Protein AF-A0A059FLR2-F1 (afdb_monomer_lite)

Foldseek 3Di:
DDDDDDDDDDDDDPPQPKDKDKLDWFFWDFWDDQQDWGQGPVQKIKGFHDGDGDTDTTIWMWIQTPNFIKIFGDDPVVRVVCPPPGRITGTDMGHDD

Structure (mmCIF, N/CA/C/O backbone):
data_AF-A0A059FLR2-F1
#
_entry.id   AF-A0A059FLR2-F1
#
loop_
_atom_site.group_PDB
_atom_site.id
_atom_site.type_symbol
_atom_site.label_atom_id
_atom_site.label_alt_id
_atom_site.label_comp_id
_atom_site.label_asym_id
_atom_site.label_entity_id
_atom_site.label_seq_id
_atom_site.pdbx_PDB_ins_code
_atom_site.Cartn_x
_atom_site.Cartn_y
_atom_site.Cartn_z
_atom_site.occupancy
_atom_site.B_iso_or_equiv
_atom_site.auth_seq_id
_atom_site.auth_comp_id
_atom_site.auth_asym_id
_atom_site.auth_atom_id
_atom_site.pdbx_PDB_model_num
ATOM 1 N N . MET A 1 1 ? 25.923 36.366 46.085 1.00 46.25 1 MET A N 1
ATOM 2 C CA . MET A 1 1 ? 26.214 36.004 44.683 1.00 46.25 1 MET A CA 1
ATOM 3 C C . MET A 1 1 ? 25.377 34.769 44.376 1.00 46.25 1 MET A C 1
ATOM 5 O O . MET A 1 1 ? 25.750 33.686 44.797 1.00 46.25 1 MET A O 1
ATOM 9 N N . ILE A 1 2 ? 24.167 34.947 43.839 1.00 50.97 2 ILE A N 1
ATOM 10 C CA . ILE A 1 2 ? 23.214 33.846 43.616 1.00 50.97 2 ILE A CA 1
ATOM 11 C C . ILE A 1 2 ? 23.410 33.384 42.172 1.00 50.97 2 ILE A C 1
ATOM 13 O O . ILE A 1 2 ? 23.211 34.171 41.251 1.00 50.97 2 ILE A O 1
ATOM 17 N N . LEU A 1 3 ? 23.881 32.149 41.993 1.00 48.50 3 LEU A N 1
ATOM 18 C CA . LEU A 1 3 ? 24.092 31.529 40.686 1.00 48.50 3 LEU A CA 1
ATOM 19 C C . LEU A 1 3 ? 22.725 31.110 40.124 1.00 48.50 3 LEU A C 1
ATOM 21 O O . LEU A 1 3 ? 22.1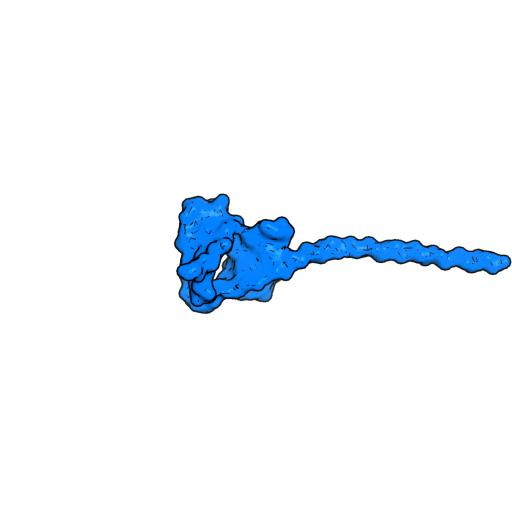25 30.144 40.589 1.00 48.50 3 LEU A O 1
ATOM 25 N N . SER A 1 4 ? 22.209 31.853 39.151 1.00 59.66 4 SER A N 1
ATOM 26 C CA . SER A 1 4 ? 21.017 31.475 38.390 1.00 59.66 4 SER A CA 1
ATOM 27 C C . SER A 1 4 ? 21.396 30.434 37.336 1.00 59.66 4 SER A C 1
ATOM 29 O O . SER A 1 4 ? 22.024 30.769 36.334 1.00 59.66 4 SER A O 1
ATOM 31 N N . ILE A 1 5 ? 21.037 29.171 37.574 1.00 64.56 5 ILE A N 1
ATOM 32 C CA . ILE A 1 5 ? 21.149 28.097 36.581 1.00 64.56 5 ILE A CA 1
ATOM 33 C C . ILE A 1 5 ? 19.896 28.150 35.711 1.00 64.56 5 ILE A C 1
ATOM 35 O O . ILE A 1 5 ? 18.802 27.786 36.143 1.00 64.56 5 ILE A O 1
ATOM 39 N N . SER A 1 6 ? 20.062 28.633 34.486 1.00 61.69 6 SER A N 1
ATOM 40 C CA . SER A 1 6 ? 19.036 28.574 33.453 1.00 61.69 6 SER A CA 1
ATOM 41 C C . SER A 1 6 ? 18.871 27.123 33.000 1.00 61.69 6 SER A C 1
ATOM 43 O O . SER A 1 6 ? 19.715 26.594 32.281 1.00 61.69 6 SER A O 1
ATOM 45 N N . PHE A 1 7 ? 17.791 26.468 33.426 1.00 60.12 7 PHE A N 1
ATOM 46 C CA . PHE A 1 7 ? 17.345 25.215 32.821 1.00 60.12 7 PHE A CA 1
ATOM 47 C C . PHE A 1 7 ? 16.767 25.531 31.438 1.00 60.12 7 PHE A C 1
ATOM 49 O O . PHE A 1 7 ? 15.680 26.096 31.321 1.00 60.12 7 PHE A O 1
ATOM 56 N N . MET A 1 8 ? 17.513 25.202 30.384 1.00 63.84 8 MET A N 1
ATOM 57 C CA . MET A 1 8 ? 16.968 25.158 29.031 1.00 63.84 8 MET A CA 1
ATOM 58 C C . MET A 1 8 ? 16.059 23.932 28.917 1.00 63.84 8 MET A C 1
ATOM 60 O O . MET A 1 8 ? 16.492 22.802 29.139 1.00 63.84 8 MET A O 1
ATOM 64 N N . PHE A 1 9 ? 14.791 24.168 28.588 1.00 51.69 9 PHE A N 1
ATOM 65 C CA . PHE A 1 9 ? 13.867 23.125 28.163 1.00 51.69 9 PHE A CA 1
ATOM 66 C C . PHE A 1 9 ? 14.333 22.583 26.807 1.00 51.69 9 PHE A C 1
ATOM 68 O O . PHE A 1 9 ? 14.405 23.329 25.831 1.00 51.69 9 PHE A O 1
ATOM 75 N N . VAL A 1 10 ? 14.641 21.288 26.748 1.00 56.00 10 VAL A N 1
ATOM 76 C CA . VAL A 1 10 ? 14.770 20.560 25.484 1.00 56.00 10 VAL A CA 1
ATOM 77 C C . VAL A 1 10 ? 13.357 20.370 24.941 1.00 56.00 10 VAL A C 1
ATOM 79 O O . VAL A 1 10 ? 12.526 19.724 25.577 1.00 56.00 10 VAL A O 1
ATOM 82 N N . ALA A 1 11 ? 13.071 20.965 23.785 1.00 56.12 11 ALA A N 1
ATOM 83 C CA . ALA A 1 11 ? 11.877 20.647 23.018 1.00 56.12 11 ALA A CA 1
ATOM 84 C C . ALA A 1 11 ? 12.034 19.217 22.482 1.00 56.12 11 ALA A C 1
ATOM 86 O O . ALA A 1 11 ? 12.897 18.960 21.645 1.00 56.12 11 ALA A O 1
ATOM 87 N N . GLY A 1 12 ? 11.244 18.280 23.008 1.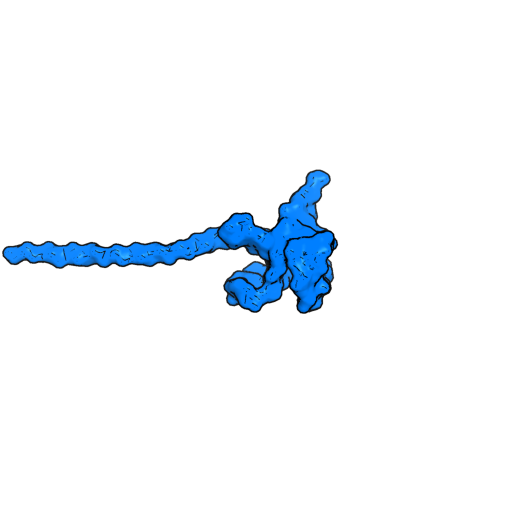00 50.22 12 GLY A N 1
ATOM 88 C CA . GLY A 1 12 ? 11.124 16.952 22.420 1.00 50.22 12 GLY A CA 1
ATOM 89 C C . GLY A 1 12 ? 10.476 17.074 21.045 1.00 50.22 12 GLY A C 1
ATOM 90 O O . GLY A 1 12 ? 9.371 17.604 20.928 1.00 50.22 12 GLY A O 1
ATOM 91 N N . SER A 1 13 ? 11.167 16.611 20.006 1.00 56.09 13 SER A N 1
ATOM 92 C CA . SER A 1 13 ? 10.553 16.326 18.715 1.00 56.09 13 SER A CA 1
ATOM 93 C C . SER A 1 13 ? 9.520 15.221 18.920 1.00 56.09 13 SER A C 1
ATOM 95 O O . SER A 1 13 ? 9.827 14.191 19.521 1.00 56.09 13 SER A O 1
ATOM 97 N N . ALA A 1 14 ? 8.291 15.435 18.452 1.00 52.16 14 ALA A N 1
ATOM 98 C CA . ALA A 1 14 ? 7.323 14.358 18.315 1.00 52.16 14 ALA A CA 1
ATOM 99 C C . ALA A 1 14 ? 7.901 13.363 17.300 1.00 52.16 14 ALA A C 1
ATOM 101 O O . ALA A 1 14 ? 7.819 13.585 16.095 1.00 52.16 14 ALA A O 1
ATOM 102 N N . SER A 1 15 ? 8.576 12.324 17.790 1.00 55.81 15 SER A N 1
ATOM 103 C CA . SER A 1 15 ? 8.880 11.147 16.989 1.00 55.81 15 SER A CA 1
ATOM 104 C C . SER A 1 15 ? 7.527 10.552 16.640 1.00 55.81 15 SER A C 1
ATOM 106 O O . SER A 1 15 ? 6.834 10.065 17.530 1.00 55.81 15 SER A O 1
ATOM 108 N N . ALA A 1 16 ? 7.090 10.676 15.389 1.00 62.62 16 ALA A N 1
ATOM 109 C CA . ALA A 1 16 ? 6.026 9.809 14.921 1.00 62.62 16 ALA A CA 1
ATOM 110 C C . ALA A 1 16 ? 6.564 8.384 15.093 1.00 62.62 16 ALA A C 1
ATOM 112 O O . ALA A 1 16 ? 7.579 8.042 14.491 1.00 62.62 16 ALA A O 1
ATOM 113 N N . ASP A 1 17 ? 5.967 7.597 15.987 1.00 82.56 17 ASP A N 1
ATOM 114 C CA . ASP A 1 17 ? 6.297 6.181 16.101 1.00 82.56 17 ASP A CA 1
ATOM 115 C C . ASP A 1 17 ? 5.821 5.514 14.808 1.00 82.56 17 ASP A C 1
ATOM 117 O O . ASP A 1 17 ? 4.629 5.257 14.632 1.00 82.56 17 ASP A O 1
ATOM 121 N N . ILE A 1 18 ? 6.744 5.329 13.863 1.00 88.69 18 ILE A N 1
ATOM 122 C CA . ILE A 1 18 ? 6.487 4.595 12.628 1.00 88.69 18 ILE A CA 1
ATOM 123 C C . ILE A 1 18 ? 6.652 3.114 12.950 1.00 88.69 18 ILE A C 1
ATOM 125 O O . ILE A 1 18 ? 7.732 2.672 13.348 1.00 88.69 18 ILE A O 1
ATOM 129 N N . SER A 1 19 ? 5.576 2.350 12.790 1.00 93.44 19 SER A N 1
ATOM 130 C CA . SER A 1 19 ? 5.647 0.889 12.747 1.00 93.44 19 SER A CA 1
ATOM 131 C C . SER A 1 19 ? 5.688 0.436 11.285 1.00 93.44 19 SER A C 1
ATOM 133 O O . SER A 1 19 ? 5.290 1.186 10.391 1.00 93.44 19 SER A O 1
ATOM 135 N N . TYR A 1 20 ? 6.203 -0.765 11.021 1.00 95.12 20 TYR A N 1
ATOM 136 C CA . TYR A 1 20 ? 6.280 -1.287 9.660 1.00 95.12 20 TYR A CA 1
ATOM 137 C C . TYR A 1 20 ? 6.029 -2.792 9.584 1.00 95.12 20 TYR A C 1
ATOM 139 O O . TYR A 1 20 ? 6.163 -3.525 10.568 1.00 95.12 20 TYR A O 1
ATOM 147 N N . MET A 1 21 ? 5.696 -3.247 8.379 1.00 96.12 21 MET A N 1
ATOM 148 C CA . MET A 1 21 ? 5.575 -4.649 8.013 1.00 96.12 21 MET A CA 1
ATOM 149 C C . MET A 1 21 ? 6.005 -4.846 6.557 1.00 96.12 21 MET A C 1
ATOM 151 O O . MET A 1 21 ? 5.420 -4.274 5.639 1.00 96.12 21 MET A O 1
ATOM 155 N N . GLU A 1 22 ? 6.981 -5.718 6.335 1.00 96.00 22 GLU A N 1
ATOM 156 C CA . GLU A 1 22 ? 7.392 -6.120 4.991 1.00 96.00 22 GLU A CA 1
ATOM 157 C C . GLU A 1 22 ? 6.329 -7.023 4.365 1.00 96.00 22 GLU A C 1
ATOM 159 O O . GLU A 1 22 ? 5.841 -7.975 4.981 1.00 96.00 22 GLU A O 1
ATOM 164 N N . SER A 1 23 ? 5.975 -6.744 3.116 1.00 94.00 23 SER A N 1
ATOM 165 C CA . SER A 1 23 ? 4.979 -7.511 2.361 1.00 94.00 23 SER A CA 1
ATOM 166 C C . SER A 1 23 ? 5.489 -8.871 1.862 1.00 94.00 23 SER A C 1
ATOM 168 O O . SER A 1 23 ? 4.681 -9.719 1.472 1.00 94.00 23 SER A O 1
ATOM 170 N N . GLY A 1 24 ? 6.808 -9.091 1.903 1.00 92.31 24 GLY A N 1
ATOM 171 C CA . GLY A 1 24 ? 7.521 -10.230 1.324 1.00 92.31 24 GLY A CA 1
ATOM 172 C C . GLY A 1 24 ? 7.925 -10.024 -0.145 1.00 92.31 24 GLY A C 1
ATOM 173 O O . GLY A 1 24 ? 7.454 -9.115 -0.821 1.00 92.31 24 GLY A O 1
ATOM 174 N N . TYR A 1 25 ? 8.805 -10.894 -0.649 1.00 92.75 25 TYR A N 1
ATOM 175 C CA . TYR A 1 25 ? 9.463 -10.722 -1.952 1.00 92.75 25 TYR A CA 1
ATOM 176 C C . TYR A 1 25 ? 8.657 -11.256 -3.147 1.00 92.75 25 TYR A C 1
ATOM 178 O O . TYR A 1 25 ? 8.018 -12.311 -3.081 1.00 92.75 25 TYR A O 1
ATOM 186 N N . GLY A 1 26 ? 8.772 -10.578 -4.293 1.00 92.69 26 GLY A N 1
ATOM 187 C CA . GLY A 1 26 ? 8.212 -11.024 -5.574 1.00 92.69 26 GLY A CA 1
ATOM 188 C C . GLY A 1 26 ? 6.752 -10.620 -5.773 1.00 92.69 26 GLY A C 1
ATOM 189 O O . GLY A 1 26 ? 5.965 -11.371 -6.363 1.00 92.69 26 GLY A O 1
ATOM 190 N N . ILE A 1 27 ? 6.367 -9.463 -5.240 1.00 93.00 27 ILE A N 1
ATOM 191 C CA . ILE A 1 27 ? 5.101 -8.799 -5.544 1.00 93.00 27 ILE A CA 1
ATOM 192 C C . ILE A 1 27 ? 5.244 -8.076 -6.877 1.00 93.00 27 ILE A C 1
ATOM 194 O O . ILE A 1 27 ? 6.259 -7.442 -7.139 1.00 93.00 27 ILE A O 1
ATOM 198 N N . THR A 1 28 ? 4.226 -8.187 -7.728 1.00 94.56 28 THR A N 1
ATOM 199 C CA . THR A 1 28 ? 4.056 -7.299 -8.884 1.00 94.56 28 THR A CA 1
ATOM 200 C C . THR A 1 28 ? 3.026 -6.252 -8.499 1.00 94.56 28 THR A C 1
ATOM 202 O O . THR A 1 28 ? 1.885 -6.598 -8.191 1.00 94.56 28 THR A O 1
ATOM 205 N N . PHE A 1 29 ? 3.444 -4.996 -8.483 1.00 95.69 29 PHE A N 1
ATOM 206 C CA . PHE A 1 29 ? 2.623 -3.843 -8.161 1.00 95.69 29 PHE A CA 1
ATOM 207 C C . PHE A 1 29 ? 2.521 -2.951 -9.396 1.00 95.69 29 PHE A C 1
ATOM 209 O O . PHE A 1 29 ? 3.515 -2.680 -10.061 1.00 95.69 29 PHE A O 1
ATOM 216 N N . GLU A 1 30 ? 1.307 -2.523 -9.717 1.00 95.94 30 GLU A N 1
ATOM 217 C CA . GLU A 1 30 ? 1.003 -1.706 -10.901 1.00 95.94 30 GLU A CA 1
ATOM 218 C C . GLU A 1 30 ? 0.196 -0.469 -10.490 1.00 95.94 30 GLU A C 1
ATOM 220 O O . GLU A 1 30 ? -0.727 -0.047 -11.183 1.00 95.94 30 GLU A O 1
ATOM 225 N N . GLY A 1 31 ? 0.480 0.053 -9.298 1.00 95.81 31 GLY A N 1
ATOM 226 C CA . GLY A 1 31 ? -0.268 1.140 -8.696 1.00 95.81 31 GLY A CA 1
ATOM 227 C C . GLY A 1 31 ? -1.545 0.682 -8.002 1.00 95.81 31 GLY A C 1
ATOM 228 O O . GLY A 1 31 ? -1.920 -0.503 -7.998 1.00 95.81 31 GLY A O 1
ATOM 229 N N . CYS A 1 32 ? -2.225 1.671 -7.440 1.00 97.44 32 CYS A N 1
ATOM 230 C CA . CYS A 1 32 ? -3.531 1.547 -6.828 1.00 97.44 32 CYS A CA 1
ATOM 231 C C . CYS A 1 32 ? -4.625 2.063 -7.768 1.00 97.44 32 CYS A C 1
ATOM 233 O O . CYS A 1 32 ? -4.542 3.162 -8.312 1.00 97.44 32 CYS A O 1
ATOM 235 N N . ASP A 1 33 ? -5.689 1.277 -7.875 1.00 97.00 33 ASP A N 1
ATOM 236 C CA . ASP A 1 33 ? -7.004 1.745 -8.299 1.00 97.00 33 ASP A CA 1
ATOM 237 C C . ASP A 1 33 ? -7.901 1.694 -7.059 1.00 97.00 33 ASP A C 1
ATOM 239 O O . ASP A 1 33 ? -7.717 0.801 -6.229 1.00 97.00 33 ASP A O 1
ATOM 243 N N . TYR A 1 34 ? -8.855 2.617 -6.905 1.00 96.69 34 TYR A N 1
ATOM 244 C CA . TYR A 1 34 ? -9.786 2.578 -5.768 1.00 96.69 34 TYR A CA 1
ATOM 245 C C . TYR A 1 34 ? -10.395 1.175 -5.605 1.00 96.69 34 TYR A C 1
ATOM 247 O O . TYR A 1 34 ? -10.822 0.566 -6.588 1.00 96.69 34 TYR A O 1
ATOM 255 N N . ASP A 1 35 ? -10.400 0.671 -4.369 1.00 97.12 35 ASP A N 1
ATOM 256 C CA . ASP A 1 35 ? -10.903 -0.651 -3.972 1.00 97.12 35 ASP A CA 1
ATOM 257 C C . ASP A 1 35 ? -10.127 -1.846 -4.579 1.00 97.12 35 ASP A C 1
ATOM 259 O O . ASP A 1 35 ? -10.541 -3.005 -4.475 1.00 97.12 35 ASP A O 1
ATOM 263 N N . LYS A 1 36 ? -8.972 -1.606 -5.219 1.00 96.88 36 LYS A N 1
ATOM 264 C CA . LYS A 1 36 ? -8.095 -2.673 -5.718 1.00 96.88 36 LYS A CA 1
ATOM 265 C C . LYS A 1 36 ? -7.524 -3.466 -4.554 1.00 96.88 36 LYS A C 1
ATOM 267 O O . LYS A 1 36 ? -6.914 -2.916 -3.638 1.00 96.88 36 LYS A O 1
ATOM 272 N N . ILE A 1 37 ? -7.666 -4.783 -4.655 1.00 96.75 37 ILE A N 1
ATOM 273 C CA . ILE A 1 37 ? -7.161 -5.745 -3.683 1.00 96.75 37 ILE A CA 1
ATOM 274 C C . ILE A 1 37 ? -5.805 -6.287 -4.134 1.00 96.75 37 ILE A C 1
ATOM 276 O O . ILE A 1 37 ? -5.669 -6.821 -5.237 1.00 96.75 37 ILE A O 1
ATOM 280 N N . ILE A 1 38 ? -4.813 -6.197 -3.254 1.00 95.44 38 ILE A N 1
ATOM 281 C CA . ILE A 1 38 ? -3.442 -6.649 -3.478 1.00 95.44 38 ILE A CA 1
ATOM 282 C C . ILE A 1 38 ? -3.106 -7.695 -2.420 1.00 95.44 38 ILE A C 1
ATOM 284 O O . ILE A 1 38 ? -3.101 -7.424 -1.222 1.00 95.44 38 ILE A O 1
ATOM 288 N N . ASN A 1 39 ? -2.817 -8.914 -2.870 1.00 95.31 39 ASN A N 1
ATOM 289 C CA . ASN A 1 39 ? -2.399 -9.994 -1.982 1.00 95.31 39 ASN A CA 1
ATOM 290 C C . ASN A 1 39 ? -0.892 -9.892 -1.738 1.00 95.31 39 ASN A C 1
ATOM 292 O O . ASN A 1 39 ? -0.097 -10.105 -2.658 1.00 95.31 39 ASN A O 1
ATOM 296 N N . LEU A 1 40 ? -0.509 -9.589 -0.500 1.00 95.75 40 LEU A N 1
ATOM 297 C CA . LEU A 1 40 ? 0.885 -9.539 -0.084 1.00 95.75 40 LEU A CA 1
ATOM 298 C C . LEU A 1 40 ? 1.417 -10.966 0.124 1.00 95.75 40 LEU A C 1
ATOM 300 O O . LEU A 1 40 ? 0.672 -11.909 0.405 1.00 95.75 40 LEU A O 1
ATOM 304 N N . LYS A 1 41 ? 2.728 -11.154 -0.025 1.00 95.44 41 LYS A N 1
ATOM 305 C CA . LYS A 1 41 ? 3.365 -12.482 0.071 1.00 95.44 41 LYS A CA 1
ATOM 306 C C . LYS A 1 41 ? 3.462 -12.995 1.501 1.00 95.44 41 LYS A C 1
ATOM 308 O O . LYS A 1 41 ? 3.550 -14.202 1.709 1.00 95.44 41 LYS A O 1
ATOM 313 N N . ASN A 1 42 ? 3.393 -12.099 2.473 1.00 93.25 42 ASN A N 1
ATOM 314 C CA . ASN A 1 42 ? 3.365 -12.401 3.898 1.00 93.25 42 ASN A CA 1
ATOM 315 C C . ASN A 1 42 ? 1.981 -12.869 4.415 1.00 93.25 42 ASN A C 1
ATOM 317 O O . ASN A 1 42 ? 1.822 -13.076 5.616 1.00 93.25 42 ASN A O 1
ATOM 321 N N . GLY A 1 43 ? 0.985 -13.044 3.535 1.00 94.06 43 GLY A N 1
ATOM 322 C CA . GLY A 1 43 ? -0.354 -13.537 3.887 1.00 94.06 43 GLY A CA 1
ATOM 323 C C . GLY A 1 43 ? -1.366 -12.453 4.273 1.00 94.06 43 GLY A C 1
ATOM 324 O O . GLY A 1 43 ? -2.507 -12.774 4.608 1.00 94.06 43 GLY A O 1
ATOM 325 N N . TYR A 1 44 ? -0.975 -11.182 4.208 1.00 96.19 44 TYR A N 1
ATOM 326 C CA . TYR A 1 44 ? -1.886 -10.054 4.372 1.00 96.19 44 TYR A CA 1
ATOM 327 C C . TYR A 1 44 ? -2.458 -9.594 3.030 1.00 96.19 44 TYR A C 1
ATOM 329 O O . TYR A 1 44 ? -1.976 -9.945 1.951 1.00 96.19 44 TYR A O 1
ATOM 337 N N . VAL A 1 45 ? -3.507 -8.788 3.109 1.00 96.56 45 VAL A N 1
ATOM 338 C CA . VAL A 1 45 ? -4.179 -8.177 1.967 1.00 96.56 45 VAL A CA 1
ATOM 339 C C . VAL A 1 45 ? -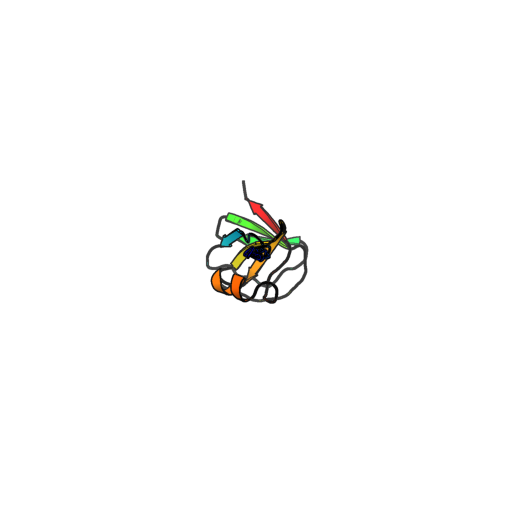4.185 -6.675 2.150 1.00 96.56 45 VAL A C 1
ATOM 341 O O . VAL A 1 45 ? -4.484 -6.189 3.237 1.00 96.56 45 VAL A O 1
ATOM 344 N N . TRP A 1 46 ? -3.892 -5.953 1.081 1.00 97.50 46 TRP A N 1
ATOM 345 C CA . TRP A 1 46 ? -4.019 -4.509 1.018 1.00 97.50 46 TRP A CA 1
ATOM 346 C C . TRP A 1 46 ? -5.190 -4.118 0.117 1.00 97.50 46 TRP A C 1
ATOM 348 O O . TRP A 1 46 ? -5.281 -4.604 -1.008 1.00 97.50 46 TRP A O 1
ATOM 358 N N . GLU A 1 47 ? -6.073 -3.248 0.597 1.00 97.75 47 GLU A N 1
ATOM 359 C CA . GLU A 1 47 ? -7.126 -2.612 -0.203 1.00 97.75 47 GLU A CA 1
ATOM 360 C C . GLU A 1 47 ? -6.785 -1.139 -0.405 1.00 97.75 47 GLU A C 1
ATOM 362 O O . GLU A 1 47 ? -6.647 -0.388 0.562 1.00 97.75 47 GLU A O 1
ATOM 367 N N . CYS A 1 48 ? -6.643 -0.725 -1.660 1.00 98.12 48 CYS A N 1
ATOM 368 C CA . CYS A 1 48 ? -6.338 0.654 -2.013 1.00 98.12 48 CYS A CA 1
ATOM 369 C C . CYS A 1 48 ? -7.522 1.585 -1.712 1.00 98.12 48 CYS A C 1
ATOM 371 O O . CYS A 1 48 ? -8.646 1.327 -2.140 1.00 98.12 48 CYS A O 1
ATOM 373 N N . SER A 1 49 ? -7.258 2.717 -1.057 1.00 97.81 49 SER A N 1
ATOM 374 C CA . SER A 1 49 ? -8.249 3.785 -0.842 1.00 97.81 49 SER A CA 1
ATOM 375 C C . SER A 1 49 ? -7.970 5.045 -1.663 1.00 97.81 49 SER A C 1
ATOM 377 O O . SER A 1 49 ? -8.609 6.075 -1.449 1.00 97.81 49 SER A O 1
ATOM 379 N N . GLU A 1 50 ? -7.012 4.984 -2.586 1.00 96.88 50 GLU A N 1
ATOM 380 C CA . GLU A 1 50 ? -6.702 6.056 -3.526 1.00 96.88 50 GLU A CA 1
ATOM 381 C C . GLU A 1 50 ? -6.335 5.524 -4.915 1.00 96.88 50 GLU A C 1
ATOM 383 O O . GLU A 1 50 ? -6.226 4.316 -5.124 1.00 96.88 50 GLU A O 1
ATOM 388 N N . TYR A 1 51 ? -6.160 6.443 -5.865 1.00 96.50 51 TYR A N 1
ATOM 389 C CA . TYR A 1 51 ? -5.717 6.142 -7.222 1.00 96.50 51 TYR A CA 1
ATOM 390 C C . TYR A 1 51 ? -4.301 6.671 -7.455 1.00 96.50 51 TYR A C 1
ATOM 392 O O . TYR A 1 51 ? -4.030 7.844 -7.201 1.00 96.50 51 TYR A O 1
ATOM 400 N N . GLY A 1 52 ? -3.434 5.844 -8.031 1.00 96.00 52 GLY A N 1
ATOM 401 C CA . GLY A 1 52 ? -2.129 6.264 -8.527 1.00 96.00 52 GLY A CA 1
ATOM 402 C C . GLY A 1 52 ? -1.390 5.119 -9.212 1.00 96.00 52 GLY A C 1
ATOM 403 O O . GLY A 1 52 ? -1.728 3.952 -9.037 1.00 96.00 52 GLY A O 1
ATOM 404 N N . TYR A 1 53 ? -0.403 5.456 -10.036 1.00 93.31 53 TYR A N 1
ATOM 405 C CA . TYR A 1 53 ? 0.237 4.509 -10.943 1.00 93.31 53 TYR A CA 1
ATOM 406 C C . TYR A 1 53 ? 1.746 4.456 -10.710 1.00 93.31 53 TYR A C 1
ATOM 408 O O . TYR A 1 53 ? 2.458 5.381 -11.095 1.00 93.31 53 TYR A O 1
ATOM 416 N N . THR A 1 54 ? 2.219 3.329 -10.180 1.00 95.25 54 THR A N 1
ATOM 417 C CA . THR A 1 54 ? 3.642 2.974 -10.110 1.00 95.25 54 THR A CA 1
ATOM 418 C C . THR A 1 54 ? 3.789 1.510 -10.485 1.00 95.25 54 THR A C 1
ATOM 420 O O . THR A 1 54 ? 3.108 0.651 -9.932 1.00 95.25 54 THR A O 1
ATOM 423 N N . TYR A 1 55 ? 4.705 1.203 -11.398 1.00 95.38 55 TYR A N 1
ATOM 424 C CA . TYR A 1 55 ? 5.092 -0.180 -11.651 1.00 95.38 55 TYR A CA 1
ATOM 425 C C . TYR A 1 55 ? 6.276 -0.561 -10.762 1.00 95.38 55 TYR A C 1
ATOM 427 O O . TYR A 1 55 ? 7.311 0.102 -10.801 1.00 95.38 55 TYR A O 1
ATOM 435 N N . HIS A 1 56 ? 6.154 -1.657 -10.020 1.00 95.50 56 HIS A N 1
ATOM 436 C CA . HIS A 1 56 ? 7.239 -2.228 -9.235 1.00 95.50 56 HIS A CA 1
ATOM 437 C C . HIS A 1 56 ? 7.168 -3.758 -9.226 1.00 95.50 56 HIS A C 1
ATOM 439 O O . HIS A 1 56 ? 6.090 -4.353 -9.178 1.00 95.50 56 HIS A O 1
ATOM 445 N N . TYR A 1 57 ? 8.332 -4.406 -9.246 1.00 95.00 57 TYR A N 1
ATOM 446 C CA . TYR A 1 57 ? 8.456 -5.839 -9.005 1.00 95.00 57 TYR A CA 1
ATOM 447 C C . TYR A 1 57 ? 9.507 -6.078 -7.927 1.00 95.00 57 TYR A C 1
ATOM 449 O O . TYR A 1 57 ? 10.682 -5.794 -8.154 1.00 95.00 57 TYR A O 1
ATOM 457 N N . GLY A 1 58 ? 9.099 -6.633 -6.791 1.00 94.31 58 GLY A N 1
ATOM 458 C CA . GLY A 1 58 ? 10.003 -6.797 -5.660 1.00 94.31 58 GLY A CA 1
ATOM 459 C C . GLY A 1 58 ? 9.277 -6.848 -4.329 1.00 94.31 58 GLY A C 1
ATOM 460 O O . GLY A 1 58 ? 8.275 -7.557 -4.193 1.00 94.31 58 GLY A O 1
ATOM 461 N N . GLU A 1 59 ? 9.839 -6.145 -3.356 1.00 95.12 59 GLU A N 1
ATOM 462 C CA . GLU A 1 59 ? 9.274 -5.969 -2.024 1.00 95.12 59 GLU A CA 1
ATOM 463 C C . GLU A 1 59 ? 8.462 -4.677 -1.966 1.00 95.12 59 GLU A C 1
ATOM 465 O O . GLU A 1 59 ? 8.674 -3.723 -2.709 1.00 95.12 59 GLU A O 1
ATOM 470 N N . MET A 1 60 ? 7.488 -4.676 -1.074 1.00 96.62 60 MET A N 1
ATOM 471 C CA . MET A 1 60 ? 6.779 -3.476 -0.652 1.00 96.62 60 MET A CA 1
ATOM 472 C C . MET A 1 60 ? 6.785 -3.421 0.869 1.00 96.62 60 MET A C 1
ATOM 474 O O . MET A 1 60 ? 6.786 -4.468 1.531 1.00 96.62 60 MET A O 1
ATOM 478 N N . THR A 1 61 ? 6.672 -2.226 1.423 1.00 97.81 61 THR A N 1
ATOM 479 C CA . THR A 1 61 ? 6.660 -2.014 2.868 1.00 97.81 61 THR A CA 1
ATOM 480 C C . THR A 1 61 ? 5.369 -1.335 3.279 1.00 97.81 61 THR A C 1
ATOM 482 O O . THR A 1 61 ? 5.003 -0.290 2.751 1.00 97.81 61 THR A O 1
ATOM 485 N N . VAL A 1 62 ? 4.659 -1.919 4.240 1.00 97.62 62 VAL A N 1
ATOM 486 C CA . VAL A 1 62 ? 3.523 -1.253 4.874 1.00 97.62 62 VAL A CA 1
ATOM 487 C C . VAL A 1 62 ? 4.049 -0.449 6.052 1.00 97.62 62 VAL A C 1
ATOM 489 O O . VAL A 1 62 ? 4.605 -1.034 6.976 1.00 97.62 62 VAL A O 1
ATOM 492 N N . LEU A 1 63 ? 3.867 0.868 6.031 1.00 96.81 63 LEU A N 1
ATOM 493 C CA . LEU A 1 63 ? 4.168 1.766 7.144 1.00 96.81 63 LEU A CA 1
ATOM 494 C C . LEU A 1 63 ? 2.872 2.115 7.880 1.00 96.81 63 LEU A C 1
ATOM 496 O O . LEU A 1 63 ? 1.875 2.444 7.240 1.00 96.81 63 LEU A O 1
ATOM 500 N N . GLU A 1 64 ? 2.872 2.110 9.211 1.00 95.19 64 GLU A N 1
ATOM 501 C CA . GLU A 1 64 ? 1.826 2.778 9.987 1.00 95.19 64 GLU A CA 1
ATOM 502 C C . GLU A 1 64 ? 2.354 4.085 10.555 1.00 95.19 64 GLU A C 1
ATOM 504 O O . GLU A 1 64 ? 3.280 4.113 11.366 1.00 95.19 64 GLU A O 1
ATOM 509 N N . VAL A 1 65 ? 1.727 5.184 10.146 1.00 91.44 65 VAL A N 1
ATOM 510 C CA . VAL A 1 65 ? 2.113 6.531 10.548 1.00 91.44 65 VAL A CA 1
ATOM 511 C C . VAL A 1 65 ? 0.881 7.245 11.082 1.00 91.44 65 VAL A C 1
ATOM 513 O O . VAL A 1 65 ? -0.105 7.441 10.373 1.00 91.44 65 VAL A O 1
ATOM 516 N N . ASN A 1 66 ? 0.915 7.639 12.358 1.00 89.69 66 ASN A N 1
ATOM 517 C CA . ASN A 1 66 ? -0.201 8.317 13.034 1.00 89.69 66 A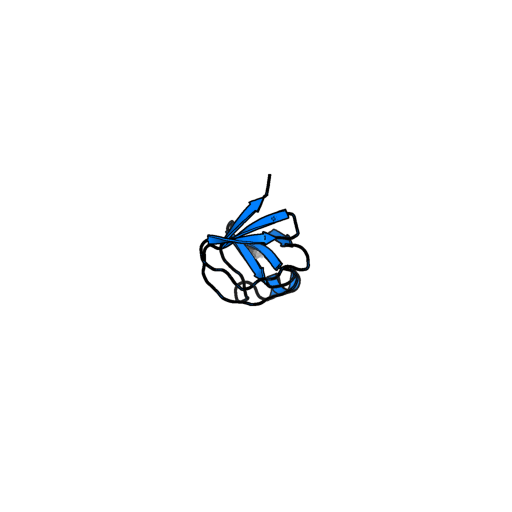SN A CA 1
ATOM 518 C C . ASN A 1 66 ? -1.540 7.548 12.950 1.00 89.69 66 ASN A C 1
ATOM 520 O O . ASN A 1 66 ? -2.601 8.152 12.782 1.00 89.69 66 ASN A O 1
ATOM 524 N N . GLY A 1 67 ? -1.490 6.214 13.045 1.00 88.31 67 GLY A N 1
ATOM 525 C CA . GLY A 1 67 ? -2.674 5.347 12.989 1.00 88.31 67 GLY A CA 1
ATOM 526 C C . GLY A 1 67 ? -3.286 5.188 11.594 1.00 88.31 67 GLY A C 1
ATOM 527 O O . GLY A 1 67 ? -4.419 4.725 11.481 1.00 88.31 67 GLY A O 1
ATOM 528 N N . LYS A 1 68 ? -2.566 5.590 10.543 1.00 92.12 68 LYS A N 1
ATOM 529 C CA . LYS A 1 68 ? -2.919 5.327 9.147 1.00 92.12 68 LYS A CA 1
ATOM 530 C C . LYS A 1 68 ? -1.882 4.408 8.530 1.00 92.12 68 LYS A C 1
ATOM 532 O O . LYS A 1 68 ? -0.688 4.634 8.715 1.00 92.12 68 LYS A O 1
ATOM 537 N N . SER A 1 69 ? -2.337 3.415 7.784 1.00 95.62 69 SER A N 1
ATOM 538 C CA . SER A 1 69 ? -1.452 2.534 7.034 1.00 95.62 69 SER A CA 1
ATOM 539 C C . SER A 1 69 ? -1.152 3.138 5.661 1.00 95.62 69 SER A C 1
ATOM 541 O O . SER A 1 69 ? -2.031 3.718 5.023 1.00 95.62 69 SER A O 1
ATOM 543 N N . LYS A 1 70 ? 0.076 2.946 5.188 1.00 97.00 70 LYS A N 1
ATOM 544 C CA . LYS A 1 70 ? 0.555 3.306 3.852 1.00 97.00 70 LYS A CA 1
ATOM 545 C C . LYS A 1 70 ? 1.280 2.110 3.250 1.00 97.00 70 LYS A C 1
ATOM 547 O O . LYS A 1 70 ? 2.105 1.517 3.936 1.00 97.00 70 LYS A O 1
ATOM 552 N N . LEU A 1 71 ? 1.007 1.764 1.997 1.00 97.50 71 LEU A N 1
ATOM 553 C CA . LEU A 1 71 ? 1.767 0.752 1.261 1.00 97.50 71 LEU A CA 1
ATOM 554 C C . LEU A 1 71 ? 2.787 1.455 0.365 1.00 97.50 71 LEU A C 1
ATOM 556 O O . LEU A 1 71 ? 2.411 2.053 -0.638 1.00 97.50 71 LEU A O 1
ATOM 560 N N . CYS A 1 72 ? 4.057 1.382 0.737 1.00 97.56 72 CYS A N 1
ATOM 561 C CA . CYS A 1 72 ? 5.174 1.991 0.029 1.00 97.56 72 CYS A CA 1
ATOM 562 C C . CYS A 1 72 ? 5.875 0.980 -0.874 1.00 97.56 72 CYS A C 1
ATOM 564 O O . CYS A 1 72 ? 6.032 -0.195 -0.526 1.00 97.56 72 CYS A O 1
ATOM 566 N N . VAL A 1 73 ? 6.269 1.446 -2.051 1.00 96.44 73 VAL A N 1
ATOM 567 C CA . VAL A 1 73 ? 7.107 0.703 -2.989 1.00 96.44 73 VAL A CA 1
ATOM 568 C C . VAL A 1 73 ? 8.523 0.586 -2.417 1.00 96.44 73 VAL A C 1
ATOM 570 O O . VAL A 1 73 ? 9.034 1.561 -1.877 1.00 96.44 73 VAL A O 1
ATOM 573 N N . GLY A 1 74 ? 9.137 -0.595 -2.531 1.00 95.56 74 GLY A N 1
ATOM 574 C CA . GLY A 1 74 ? 10.499 -0.830 -2.054 1.00 95.56 74 GLY A CA 1
ATOM 575 C C . GLY A 1 74 ? 10.586 -1.540 -0.705 1.00 95.56 74 GLY A C 1
ATOM 576 O O . GLY A 1 74 ? 9.583 -1.845 -0.041 1.00 95.56 74 GLY A O 1
ATOM 577 N N . ASP A 1 75 ? 11.825 -1.835 -0.322 1.00 95.25 75 ASP A N 1
ATOM 578 C CA . ASP A 1 75 ? 12.146 -2.382 0.994 1.00 95.25 75 ASP A CA 1
ATOM 579 C C . ASP A 1 75 ? 11.984 -1.324 2.101 1.00 95.25 75 ASP A C 1
ATOM 581 O O . ASP A 1 75 ? 11.550 -0.193 1.866 1.00 95.25 75 ASP A O 1
ATOM 585 N N . LEU A 1 76 ? 12.263 -1.709 3.347 1.00 94.44 76 LEU A N 1
ATOM 586 C CA . LEU A 1 76 ? 12.084 -0.817 4.489 1.00 94.44 76 LEU A CA 1
ATOM 587 C C . LEU A 1 76 ? 12.979 0.428 4.424 1.00 94.44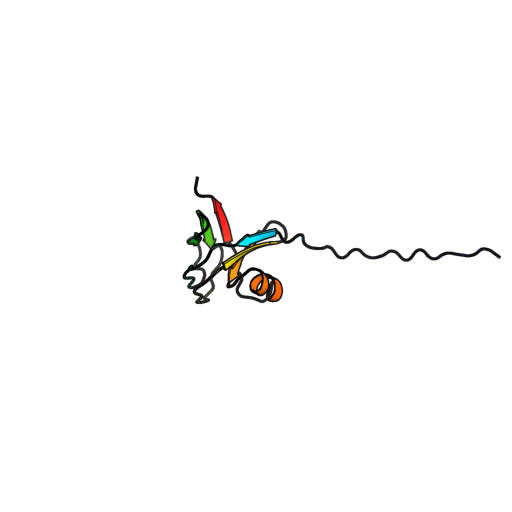 76 LEU A C 1
ATOM 589 O O . LEU A 1 76 ? 12.552 1.497 4.861 1.00 94.44 76 LEU A O 1
ATOM 593 N N . GLU A 1 77 ? 14.221 0.281 3.962 1.00 94.94 77 GLU A N 1
ATOM 594 C CA . GLU A 1 77 ? 15.189 1.379 3.932 1.00 94.94 77 GLU A CA 1
ATOM 595 C C . GLU A 1 77 ? 14.744 2.429 2.913 1.00 94.94 77 GLU A C 1
ATOM 597 O O . GLU A 1 77 ? 14.610 3.599 3.271 1.00 94.94 77 GLU A O 1
ATOM 602 N N . GLU A 1 78 ? 14.397 1.984 1.702 1.00 93.75 78 GLU A N 1
ATOM 603 C CA . GLU A 1 78 ? 13.854 2.825 0.629 1.00 93.75 78 GLU A CA 1
ATOM 604 C C . GLU A 1 78 ? 12.551 3.516 1.067 1.00 93.75 78 GLU A C 1
ATOM 606 O O . GLU A 1 78 ? 12.426 4.740 0.990 1.00 93.75 78 GLU A O 1
ATOM 611 N N . ALA A 1 79 ? 11.607 2.758 1.637 1.00 95.06 79 ALA A N 1
ATOM 612 C CA . ALA A 1 79 ? 10.324 3.299 2.075 1.00 95.06 79 ALA A CA 1
ATOM 613 C C . ALA A 1 79 ? 10.463 4.372 3.168 1.00 95.06 79 ALA A C 1
ATOM 615 O O . ALA A 1 79 ? 9.703 5.339 3.176 1.00 95.06 79 ALA A O 1
ATOM 616 N N . LEU A 1 80 ? 11.403 4.219 4.108 1.00 93.81 80 LEU A N 1
ATOM 617 C CA . LEU A 1 80 ? 11.627 5.205 5.171 1.00 93.81 80 LEU A CA 1
ATOM 618 C C . LEU A 1 80 ? 12.415 6.431 4.699 1.00 93.81 80 LEU A C 1
ATOM 620 O O . LEU A 1 80 ? 12.188 7.514 5.239 1.00 93.81 80 LEU A O 1
ATOM 624 N N . GLU A 1 81 ? 13.339 6.275 3.746 1.00 93.81 81 GLU A N 1
ATOM 625 C CA . GLU A 1 81 ? 14.105 7.396 3.187 1.00 93.81 81 GLU A CA 1
ATOM 626 C C . GLU A 1 81 ? 13.215 8.317 2.347 1.00 93.81 81 GLU A C 1
ATOM 628 O O . GLU A 1 81 ? 13.334 9.540 2.440 1.00 93.81 81 GLU A O 1
ATOM 633 N N . GLU A 1 82 ? 12.298 7.742 1.566 1.00 92.44 82 GLU A N 1
ATOM 634 C CA . GLU A 1 82 ? 11.451 8.514 0.659 1.00 92.44 82 GLU A CA 1
ATOM 635 C C . GLU A 1 82 ? 10.149 9.013 1.302 1.00 92.44 82 GLU A C 1
ATOM 637 O O . GLU A 1 82 ? 9.564 9.984 0.826 1.00 92.44 82 GLU A O 1
ATOM 642 N N . TYR A 1 83 ? 9.663 8.405 2.389 1.00 90.12 83 TYR A N 1
ATOM 643 C CA . TYR A 1 83 ? 8.420 8.843 3.030 1.00 90.12 83 TYR A CA 1
ATOM 644 C C . TYR A 1 83 ? 8.533 10.273 3.610 1.00 90.12 83 TYR A C 1
ATOM 646 O O . TYR A 1 83 ? 9.462 10.562 4.367 1.00 90.12 83 TYR A O 1
ATOM 654 N N . PRO A 1 84 ? 7.551 11.173 3.374 1.00 89.44 84 PRO A N 1
ATOM 655 C CA . PRO A 1 84 ? 6.241 10.949 2.748 1.00 89.44 84 PRO A CA 1
ATOM 656 C C . PRO A 1 84 ? 6.172 11.262 1.243 1.00 89.44 84 PRO A C 1
ATOM 658 O O . PRO A 1 84 ? 5.075 11.253 0.691 1.00 89.44 84 PRO A O 1
ATOM 661 N N . ASP A 1 85 ? 7.296 11.592 0.612 1.00 90.12 85 ASP A N 1
ATOM 662 C CA . ASP A 1 85 ? 7.362 12.077 -0.770 1.00 90.12 85 ASP A CA 1
ATOM 663 C C . ASP A 1 85 ? 7.512 10.947 -1.815 1.00 90.12 85 ASP A C 1
ATOM 665 O O . ASP A 1 85 ? 7.348 11.203 -3.0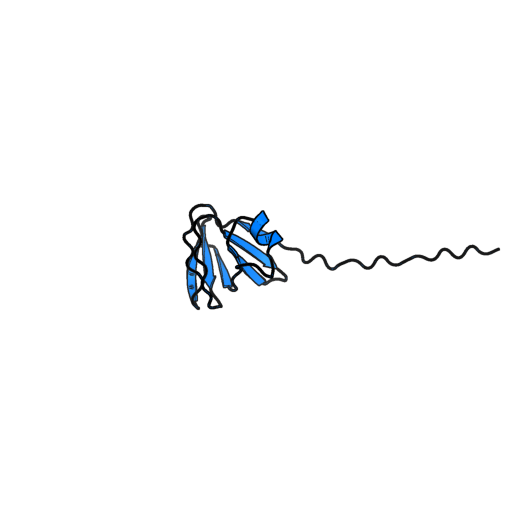08 1.00 90.12 85 ASP A O 1
ATOM 669 N N . GLY A 1 86 ? 7.813 9.720 -1.376 1.00 90.31 86 GLY A N 1
ATOM 670 C CA . GLY A 1 86 ? 7.944 8.524 -2.214 1.00 90.31 86 GLY A CA 1
ATOM 671 C C . GLY A 1 86 ? 6.621 7.906 -2.672 1.00 90.31 86 GLY A C 1
ATOM 672 O O . GLY A 1 86 ? 5.526 8.374 -2.344 1.00 90.31 86 GLY A O 1
ATOM 673 N N . ASP A 1 87 ? 6.726 6.796 -3.405 1.00 95.62 87 ASP A N 1
ATOM 674 C CA . ASP A 1 87 ? 5.586 6.055 -3.959 1.00 95.62 87 ASP A CA 1
ATOM 675 C C . ASP A 1 87 ? 4.867 5.226 -2.875 1.00 95.62 87 ASP A C 1
ATOM 677 O O . ASP A 1 87 ? 4.969 3.997 -2.801 1.00 95.62 87 ASP A O 1
ATOM 681 N N . CYS A 1 88 ? 4.127 5.924 -2.014 1.00 96.56 88 CYS A N 1
ATOM 682 C CA . CYS A 1 88 ? 3.360 5.367 -0.905 1.00 96.56 88 CYS A CA 1
ATOM 683 C C . CYS A 1 88 ? 1.862 5.600 -1.077 1.00 96.56 88 CYS A C 1
ATOM 685 O O . CYS A 1 88 ? 1.413 6.735 -1.229 1.00 96.56 88 CYS A O 1
ATOM 687 N N . TYR A 1 89 ? 1.087 4.527 -0.936 1.00 97.06 89 TYR A N 1
ATOM 688 C CA . TYR A 1 89 ? -0.335 4.520 -1.240 1.00 97.06 89 TYR A CA 1
ATOM 689 C C . TYR A 1 89 ? -1.213 4.411 0.010 1.00 97.06 89 TYR A C 1
ATOM 691 O O . TYR A 1 89 ? -0.932 3.596 0.889 1.00 97.06 89 TYR A O 1
ATOM 699 N N . ASP A 1 90 ? -2.287 5.197 0.096 1.00 97.25 90 ASP A N 1
ATOM 700 C CA . ASP A 1 90 ? -3.333 5.073 1.120 1.00 97.25 90 ASP A CA 1
ATOM 701 C C . ASP A 1 90 ? -4.188 3.814 0.916 1.00 97.25 90 ASP A C 1
ATOM 703 O O . ASP A 1 90 ? -4.583 3.458 -0.201 1.00 97.25 90 ASP A O 1
ATOM 707 N N . GLY A 1 91 ? -4.525 3.153 2.022 1.00 96.75 91 GLY A N 1
ATOM 708 C CA . GLY A 1 91 ? -5.350 1.954 1.997 1.00 96.75 91 GLY A CA 1
ATOM 709 C C . GLY A 1 91 ? -5.543 1.315 3.363 1.00 96.75 91 GLY A C 1
ATOM 710 O O . GLY A 1 91 ? -5.193 1.880 4.402 1.00 96.75 91 GLY A O 1
ATOM 711 N N . THR A 1 92 ? -6.133 0.123 3.347 1.00 96.81 92 THR A N 1
ATOM 712 C CA . THR A 1 92 ? -6.408 -0.663 4.551 1.00 96.81 92 THR A CA 1
ATOM 713 C C . THR A 1 92 ? -5.725 -2.021 4.464 1.00 96.81 92 THR A C 1
ATOM 715 O O . THR A 1 92 ? -5.826 -2.723 3.456 1.00 96.81 92 THR A O 1
ATOM 718 N N . LEU A 1 93 ? -5.044 -2.403 5.547 1.00 96.31 93 LEU A N 1
ATOM 719 C CA . LEU A 1 93 ? -4.427 -3.714 5.694 1.00 96.31 93 LEU A CA 1
ATOM 720 C C . LEU A 1 93 ? -5.384 -4.695 6.383 1.00 96.31 93 LEU A C 1
ATOM 722 O O . LEU A 1 93 ? -5.907 -4.422 7.463 1.00 96.31 93 LEU A O 1
ATOM 726 N N . TYR A 1 94 ? -5.539 -5.880 5.803 1.00 95.12 94 TYR A N 1
ATOM 727 C CA . TYR A 1 94 ? -6.317 -6.983 6.357 1.00 95.12 94 TYR A CA 1
ATOM 728 C C . TYR A 1 94 ? -5.445 -8.218 6.552 1.00 95.12 94 TYR A C 1
ATOM 730 O O . TYR A 1 94 ? -4.590 -8.541 5.729 1.00 95.12 94 TYR A O 1
ATOM 738 N N . GLN A 1 95 ? -5.717 -8.966 7.617 1.00 91.06 95 GLN A N 1
ATOM 739 C CA . GLN A 1 95 ? -5.177 -10.307 7.805 1.00 91.06 95 GLN A CA 1
ATOM 740 C C . GLN A 1 95 ? -6.171 -11.330 7.245 1.00 91.06 95 GLN A C 1
ATOM 742 O O . GLN A 1 95 ? -7.340 -11.326 7.644 1.00 91.06 95 GLN A O 1
ATOM 747 N N . MET A 1 96 ? -5.725 -12.223 6.355 1.00 77.56 96 MET A N 1
ATOM 748 C CA . MET A 1 96 ? -6.544 -13.381 5.988 1.00 77.56 96 MET A CA 1
ATOM 749 C C . MET A 1 96 ? -6.649 -14.307 7.210 1.00 77.56 96 MET A C 1
ATOM 751 O O . MET A 1 96 ? -5.631 -14.762 7.730 1.00 77.56 96 MET A O 1
ATOM 755 N N . ARG A 1 97 ? -7.871 -14.527 7.706 1.00 66.94 97 ARG A N 1
ATOM 756 C CA . ARG A 1 97 ? -8.163 -15.501 8.771 1.00 66.94 97 ARG A CA 1
ATOM 757 C C . ARG A 1 97 ? -8.256 -16.919 8.233 1.00 66.94 97 ARG A C 1
ATOM 759 O O . ARG A 1 97 ? -8.767 -17.077 7.102 1.00 66.94 97 ARG A O 1
#

Sequence (97 aa):
MILSISFMFVAGSASADISYMESGYGITFEGCDYDKIINLKNGYVWECSEYGYTYHYGEMTVLEVNGKSKLCVGDLEEALEEYPDGDCYDGTLYQMR

pLDDT: mean 87.93, std 14.93, range [46.25, 98.12]

Radius of gyration: 18.83 Å; chains: 1; bounding box: 37×52×56 Å

Secondary structure (DSSP, 8-state):
-------PPP--------EEEE--S-EEEEEE-TT-EEE-TTSEEEEE-S-EEEEEEE-EEEEEETTEEEEEES-HHHHHHHTTTSSEEEEEEEE--

Organism: NCBI:txid1280951